Protein AF-A0A915V1S9-F1 (afdb_monomer_lite)

Secondary structure (DSSP, 8-state):
------PPPPPEEEEEEEEETTSEEEETTEEEEPPTT--HHHHHHHHHHHHHHTT-EEEEEEEEGGGEEEEEEEEEPPTT--PPPPPP--PPPP-TT-PPPPP-----PPPPPP------PPPPPS-S----S-----EEEEPTTS-EEEE-----

Foldseek 3Di:
DDDDDPDDDWDKAKWKWKDFPQQWIDTLRDIDGADPPGDSVNSVVVVVVVCVVVQWDFDDWADDPPGMIMTMTMHTDDVPDDHDPRDDDPDPPDCPDDDPDDPPPPPPDDPDPFDQDFDDDDDDPPDDDDDDPDPQRWGWGADPVGDIDTDGDPDD

Radius of gyration: 33.2 Å; chains: 1; bounding box: 52×50×102 Å

pLDDT: mean 75.26, std 18.52, range [42.5, 97.69]

Sequence (156 aa):
MRNIVVMSRPRYEYKVAFVDFRGRVSIEGEETLIQDGERMTAFGRRYLNALGEQGWELVGVQPQPAGGAFHIFKRPLAEGEQAEPAKPIEQPEPRWGTPPPPPHVHPFPPPAPFVEEWVEEGPPPSGRSRPPPDRLLRWIRRHPNGSIEEWDDPAP

Structure (mmCIF, N/CA/C/O backbone):
data_AF-A0A915V1S9-F1
#
_entry.id   AF-A0A915V1S9-F1
#
loop_
_atom_site.group_PDB
_atom_site.id
_atom_site.type_symbol
_atom_site.label_atom_id
_atom_site.label_alt_id
_atom_site.label_comp_id
_atom_site.label_asym_id
_atom_site.label_entity_id
_atom_site.label_seq_id
_atom_site.pdbx_PDB_ins_code
_atom_site.Cart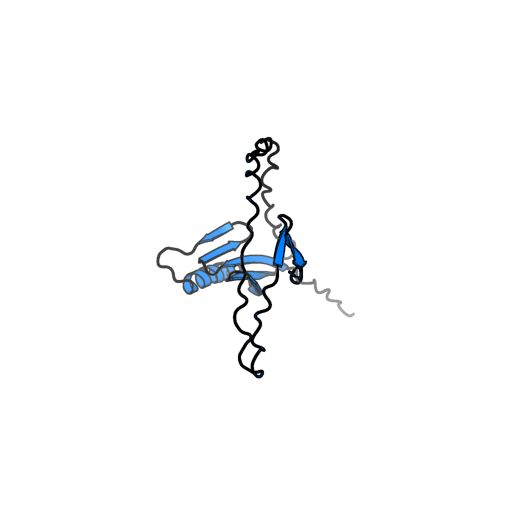n_x
_atom_site.Cartn_y
_atom_site.Cartn_z
_atom_site.occupancy
_atom_site.B_iso_or_equiv
_atom_site.auth_seq_id
_atom_site.auth_comp_id
_atom_site.auth_asym_id
_atom_site.auth_atom_id
_atom_site.pdbx_PDB_model_num
ATOM 1 N N . MET A 1 1 ? -33.087 -12.337 35.181 1.00 55.88 1 MET A N 1
ATOM 2 C CA . MET A 1 1 ? -32.386 -11.094 34.788 1.00 55.88 1 MET A CA 1
ATOM 3 C C . MET A 1 1 ? -31.628 -11.381 33.498 1.00 55.88 1 MET A C 1
ATOM 5 O O . MET A 1 1 ? -30.921 -12.377 33.460 1.00 55.88 1 MET A O 1
ATOM 9 N N . ARG A 1 2 ? -31.851 -10.620 32.419 1.00 60.72 2 ARG A N 1
ATOM 10 C CA . ARG A 1 2 ? -31.115 -10.791 31.152 1.00 60.72 2 ARG A CA 1
ATOM 11 C C . ARG A 1 2 ? -29.910 -9.852 31.174 1.00 60.72 2 ARG A C 1
ATOM 13 O O . ARG A 1 2 ? -30.106 -8.644 31.251 1.00 60.72 2 ARG A O 1
ATOM 20 N N . ASN A 1 3 ? -28.699 -10.402 31.115 1.00 60.16 3 ASN A N 1
ATOM 21 C CA . ASN A 1 3 ? -27.488 -9.609 30.922 1.00 60.16 3 ASN A CA 1
ATOM 22 C C . ASN A 1 3 ? -27.475 -9.091 29.484 1.00 60.16 3 ASN A C 1
ATOM 24 O O . ASN A 1 3 ? -27.386 -9.873 28.539 1.00 60.16 3 ASN A O 1
ATOM 28 N N . ILE A 1 4 ? -27.588 -7.776 29.325 1.00 68.69 4 ILE A N 1
ATOM 29 C CA . ILE A 1 4 ? -27.317 -7.113 28.053 1.00 68.69 4 ILE A CA 1
ATOM 30 C C . ILE A 1 4 ? -25.798 -6.989 27.967 1.00 68.69 4 ILE A C 1
ATOM 32 O O . ILE A 1 4 ? -25.199 -6.148 28.632 1.00 68.69 4 ILE A O 1
ATOM 36 N N . VAL A 1 5 ? -25.169 -7.867 27.188 1.00 73.88 5 VAL A N 1
ATOM 37 C CA . VAL A 1 5 ? -23.767 -7.697 26.804 1.00 73.88 5 VAL A CA 1
ATOM 38 C C . VAL A 1 5 ? -23.734 -6.593 25.755 1.00 73.88 5 VAL A C 1
ATOM 40 O O . VAL A 1 5 ? -24.200 -6.780 24.631 1.00 73.88 5 VAL A O 1
ATOM 43 N N . VAL A 1 6 ? -23.217 -5.426 26.129 1.00 69.50 6 VAL A N 1
ATOM 44 C CA . VAL A 1 6 ? -22.904 -4.370 25.166 1.00 69.50 6 VAL A CA 1
ATOM 45 C C . VAL A 1 6 ? -21.630 -4.800 24.447 1.00 69.50 6 VAL A C 1
ATOM 47 O O . VAL A 1 6 ? -20.540 -4.691 24.997 1.00 69.50 6 VAL A O 1
ATOM 50 N N . MET A 1 7 ? -21.761 -5.344 23.236 1.00 73.00 7 MET A N 1
ATOM 51 C CA . MET A 1 7 ? -20.595 -5.572 22.384 1.00 73.00 7 MET A CA 1
ATOM 52 C C . MET A 1 7 ? -20.120 -4.221 21.845 1.00 73.00 7 MET A C 1
ATOM 54 O O . MET A 1 7 ? -20.857 -3.543 21.122 1.00 73.00 7 MET A O 1
ATOM 58 N N . SER A 1 8 ? -18.902 -3.815 22.204 1.00 74.56 8 SER A N 1
ATOM 59 C CA . SER A 1 8 ? -18.245 -2.671 21.579 1.00 74.56 8 SER A CA 1
ATOM 60 C C . SER A 1 8 ? -17.992 -2.988 20.103 1.00 74.56 8 SER A C 1
ATOM 62 O O . SER A 1 8 ? -17.615 -4.102 19.735 1.00 74.56 8 SER A O 1
ATOM 64 N N . ARG A 1 9 ? -18.256 -2.018 19.218 1.00 79.25 9 ARG A N 1
ATOM 65 C CA . ARG A 1 9 ? -17.926 -2.185 17.799 1.00 79.25 9 ARG A CA 1
ATOM 66 C C . ARG A 1 9 ? -16.401 -2.189 17.656 1.00 79.25 9 ARG A C 1
ATOM 68 O O . ARG A 1 9 ? -15.769 -1.283 18.204 1.00 79.25 9 ARG A O 1
ATOM 75 N N . PRO A 1 10 ? -15.817 -3.145 16.915 1.00 82.25 10 PRO A N 1
ATOM 76 C CA . PRO A 1 10 ? -14.383 -3.151 16.677 1.00 82.25 10 PRO A CA 1
ATOM 77 C C . PRO A 1 10 ? -13.982 -1.866 15.948 1.00 82.25 10 PRO A C 1
ATOM 79 O O . PRO A 1 10 ? -14.622 -1.458 14.974 1.00 82.25 10 PRO A O 1
ATOM 82 N N . ARG A 1 11 ? -12.939 -1.212 16.457 1.00 92.25 11 ARG A N 1
ATOM 83 C CA . ARG A 1 11 ? -12.305 -0.057 15.820 1.00 92.25 11 ARG A CA 1
ATOM 84 C C . ARG A 1 11 ? -11.136 -0.557 14.982 1.00 92.25 11 ARG A C 1
ATOM 86 O O . ARG A 1 11 ? -10.473 -1.520 15.357 1.00 92.25 11 ARG A O 1
ATOM 93 N N . TYR A 1 12 ? -10.904 0.096 13.852 1.00 93.88 12 TYR A N 1
ATOM 94 C CA . TYR A 1 12 ? -9.842 -0.264 12.922 1.00 93.88 12 TYR A CA 1
ATOM 95 C C . TYR A 1 12 ? -8.989 0.947 12.603 1.00 93.88 12 TYR A C 1
ATOM 97 O O . TYR A 1 12 ? -9.481 2.077 12.561 1.00 93.88 12 TYR A O 1
ATOM 105 N N . GLU A 1 13 ? -7.732 0.662 12.324 1.00 95.12 13 GLU A N 1
ATOM 106 C CA . GLU A 1 13 ? -6.802 1.566 11.681 1.00 95.12 13 GLU A CA 1
ATOM 107 C C . GLU A 1 13 ? -6.578 1.104 10.247 1.00 95.12 13 GLU A C 1
ATOM 109 O O . GLU A 1 13 ? -6.628 -0.098 9.962 1.00 95.12 13 GLU A O 1
ATOM 114 N N . TYR A 1 14 ? -6.339 2.058 9.351 1.00 94.50 14 TYR A N 1
ATOM 115 C CA . TYR A 1 14 ? -6.115 1.800 7.937 1.00 94.50 14 TYR A CA 1
ATOM 116 C C . TYR A 1 14 ? -4.755 2.319 7.514 1.00 94.50 14 TYR A C 1
ATOM 118 O O . TYR A 1 14 ? -4.320 3.372 7.965 1.00 94.50 14 TYR A O 1
ATOM 126 N N . LYS A 1 15 ? -4.132 1.592 6.593 1.00 94.38 15 LYS A N 1
ATOM 127 C CA . LYS A 1 15 ? -2.894 1.987 5.932 1.00 94.38 15 LYS A CA 1
ATOM 128 C C . LYS A 1 15 ? -3.077 1.828 4.435 1.00 94.38 15 LYS A C 1
ATOM 130 O O . LYS A 1 15 ? -3.631 0.825 3.981 1.00 94.38 15 LYS A O 1
ATOM 135 N N . VAL A 1 16 ? -2.633 2.816 3.667 1.00 94.31 16 VAL A N 1
ATOM 136 C CA . VAL A 1 16 ? -2.750 2.805 2.206 1.00 94.31 16 VAL A CA 1
ATOM 137 C C . VAL A 1 16 ? -1.366 2.885 1.596 1.00 94.31 16 VAL A C 1
ATOM 139 O O . VAL A 1 16 ? -0.573 3.762 1.931 1.00 94.31 16 VAL A O 1
ATOM 142 N N . ALA A 1 17 ? -1.096 1.966 0.679 1.00 95.12 17 ALA A N 1
ATOM 143 C CA . ALA A 1 17 ? 0.152 1.911 -0.051 1.00 95.12 17 ALA A CA 1
ATOM 144 C C . ALA A 1 17 ? -0.090 2.058 -1.543 1.00 95.12 17 ALA A C 1
ATOM 146 O O . ALA A 1 17 ? -0.894 1.329 -2.120 1.00 95.12 17 ALA A O 1
ATOM 147 N N . PHE A 1 18 ? 0.630 2.964 -2.185 1.00 95.31 18 PHE A N 1
ATOM 148 C CA . PHE A 1 18 ? 0.708 3.002 -3.633 1.00 95.31 18 PHE A CA 1
ATOM 149 C C . PHE A 1 18 ? 1.829 2.077 -4.102 1.00 95.31 18 PHE A C 1
ATOM 151 O O . PHE A 1 18 ? 2.959 2.201 -3.641 1.00 95.31 18 PHE A O 1
ATOM 158 N N . VAL A 1 19 ? 1.530 1.163 -5.021 1.00 94.56 19 VAL A N 1
ATOM 159 C CA . VAL A 1 19 ? 2.502 0.232 -5.609 1.00 94.56 19 VAL A CA 1
ATOM 160 C C . VAL A 1 19 ? 2.483 0.408 -7.117 1.00 94.56 19 VAL A C 1
ATOM 162 O O . VAL A 1 19 ? 1.404 0.374 -7.707 1.00 94.56 19 VAL A O 1
ATOM 165 N N . ASP A 1 20 ? 3.643 0.565 -7.753 1.00 92.88 20 ASP A N 1
ATOM 166 C CA . ASP A 1 20 ? 3.741 0.617 -9.213 1.00 92.88 20 ASP A CA 1
ATOM 167 C C . ASP A 1 20 ? 4.588 -0.507 -9.822 1.00 92.88 20 ASP A C 1
ATOM 169 O O . ASP A 1 20 ? 5.393 -1.176 -9.169 1.00 92.88 20 ASP A O 1
ATOM 173 N N . PHE A 1 21 ? 4.398 -0.713 -11.124 1.00 86.75 21 PHE A N 1
ATOM 174 C CA . PHE A 1 21 ? 5.109 -1.728 -11.902 1.00 86.75 21 PHE A CA 1
ATOM 175 C C . PHE A 1 21 ? 6.617 -1.466 -12.060 1.00 86.75 21 PHE A C 1
ATOM 177 O O . PHE A 1 21 ? 7.327 -2.330 -12.572 1.00 86.75 21 PHE A O 1
ATOM 184 N N . ARG A 1 22 ? 7.113 -0.290 -11.651 1.00 90.00 22 ARG A N 1
ATOM 185 C CA . ARG A 1 22 ? 8.531 0.095 -11.733 1.00 90.00 22 ARG A CA 1
ATOM 186 C C . ARG A 1 22 ? 9.307 -0.278 -10.472 1.00 90.00 22 ARG A C 1
ATOM 188 O O . ARG A 1 22 ? 10.490 0.029 -10.379 1.00 90.00 22 ARG A O 1
ATOM 195 N N . GLY A 1 23 ? 8.653 -0.934 -9.515 1.00 92.81 23 GLY A N 1
ATOM 196 C CA . GLY A 1 23 ? 9.288 -1.351 -8.272 1.00 92.81 23 GLY A CA 1
ATOM 197 C C . GLY A 1 23 ? 9.349 -0.225 -7.251 1.00 92.81 23 GLY A C 1
ATOM 198 O O . GLY A 1 23 ? 10.297 -0.161 -6.477 1.00 92.81 23 GLY A O 1
ATOM 199 N N . ARG A 1 24 ? 8.354 0.668 -7.244 1.00 94.75 24 ARG A N 1
ATOM 200 C CA . ARG A 1 24 ? 8.171 1.655 -6.180 1.00 94.75 24 ARG A CA 1
ATOM 201 C C . ARG A 1 24 ? 6.956 1.298 -5.340 1.00 94.75 24 ARG A C 1
ATOM 203 O O . ARG A 1 24 ? 5.882 1.010 -5.869 1.00 94.75 24 ARG A O 1
ATOM 210 N N . VAL A 1 25 ? 7.135 1.360 -4.028 1.00 95.38 25 VAL A N 1
ATOM 211 C CA . VAL A 1 25 ? 6.051 1.361 -3.049 1.00 95.38 25 VAL A CA 1
ATOM 212 C C . VAL A 1 25 ? 6.130 2.656 -2.259 1.00 95.38 25 VAL A C 1
ATOM 214 O O . VAL A 1 25 ? 7.203 3.002 -1.781 1.00 95.38 25 VAL A O 1
ATOM 217 N N . SER A 1 26 ? 5.016 3.364 -2.113 1.00 94.06 26 SER A N 1
ATOM 218 C CA . SER A 1 26 ? 4.908 4.545 -1.258 1.00 94.06 26 SER A CA 1
ATOM 219 C C . SER A 1 26 ? 3.826 4.322 -0.207 1.00 94.06 26 SER A C 1
ATOM 221 O O . SER A 1 26 ? 2.686 4.016 -0.559 1.00 94.06 26 SER A O 1
ATOM 223 N N . ILE A 1 27 ? 4.175 4.466 1.071 1.00 92.31 27 ILE A N 1
ATOM 224 C CA . ILE A 1 27 ? 3.222 4.504 2.186 1.00 92.31 27 ILE A CA 1
ATOM 225 C C . ILE A 1 27 ? 3.305 5.893 2.801 1.00 92.31 27 ILE A C 1
ATOM 227 O O . ILE A 1 27 ? 4.332 6.247 3.372 1.00 92.31 27 ILE A O 1
ATOM 231 N N . GLU A 1 28 ? 2.227 6.670 2.707 1.00 84.56 28 GLU A N 1
ATOM 232 C CA . GLU A 1 28 ? 2.125 7.974 3.386 1.00 84.56 28 GLU A CA 1
ATOM 233 C C . GLU A 1 28 ? 3.330 8.903 3.125 1.00 84.56 28 GLU A C 1
ATOM 235 O O . GLU A 1 28 ? 3.799 9.610 4.013 1.00 84.56 28 GLU A O 1
ATOM 240 N N . GLY A 1 29 ? 3.865 8.873 1.901 1.00 82.06 29 GLY A N 1
ATOM 241 C CA . GLY A 1 29 ? 5.018 9.682 1.493 1.00 82.06 29 GLY A CA 1
ATOM 242 C C . GLY A 1 29 ? 6.387 9.031 1.717 1.00 82.06 29 GLY A C 1
ATOM 243 O O . GLY A 1 29 ? 7.366 9.510 1.156 1.00 82.06 29 GLY A O 1
ATOM 244 N N . GLU A 1 30 ? 6.482 7.917 2.448 1.00 88.81 30 GLU A N 1
ATOM 245 C CA . GLU A 1 30 ? 7.721 7.138 2.540 1.00 88.81 30 GLU A CA 1
ATOM 246 C C . GLU A 1 30 ? 7.835 6.167 1.369 1.00 88.81 30 GLU A C 1
ATOM 248 O O . GLU A 1 30 ? 6.999 5.277 1.193 1.00 88.81 30 GLU A O 1
ATOM 253 N N . GLU A 1 31 ? 8.885 6.333 0.568 1.00 93.38 31 GLU A N 1
ATOM 254 C CA . GLU A 1 31 ? 9.130 5.501 -0.603 1.00 93.38 31 GLU A CA 1
ATOM 255 C C . GLU A 1 31 ? 10.132 4.383 -0.314 1.00 93.38 31 GLU A C 1
ATOM 257 O O . GLU A 1 31 ? 11.208 4.587 0.243 1.00 93.38 31 GLU A O 1
ATOM 262 N N . THR A 1 32 ? 9.787 3.180 -0.760 1.00 93.94 32 THR A N 1
ATOM 263 C CA . THR A 1 32 ? 10.679 2.027 -0.833 1.00 93.94 32 THR A CA 1
ATOM 264 C C . THR A 1 32 ? 10.837 1.627 -2.292 1.00 93.94 32 THR A C 1
ATOM 266 O O . THR A 1 32 ? 9.849 1.429 -3.005 1.00 93.94 32 THR A O 1
ATOM 269 N N . LEU A 1 33 ? 12.086 1.487 -2.729 1.00 95.62 33 LEU A N 1
ATOM 270 C CA . LEU A 1 33 ? 12.430 1.084 -4.088 1.00 95.62 33 LEU A CA 1
ATOM 271 C C . LEU A 1 33 ? 12.899 -0.371 -4.126 1.00 95.62 33 LEU A C 1
ATOM 273 O O . LEU A 1 33 ? 13.451 -0.901 -3.156 1.00 95.62 33 LEU A O 1
ATOM 277 N N . ILE A 1 34 ? 12.678 -1.007 -5.269 1.00 96.06 34 ILE A N 1
ATOM 278 C CA . ILE A 1 34 ? 13.261 -2.297 -5.610 1.00 96.06 34 ILE A CA 1
ATOM 279 C C . ILE A 1 34 ? 14.790 -2.199 -5.628 1.00 96.06 34 ILE A C 1
ATOM 281 O O . ILE A 1 34 ? 15.357 -1.196 -6.066 1.00 96.06 34 ILE A O 1
ATOM 285 N N . GLN A 1 35 ? 15.461 -3.231 -5.122 1.00 95.00 35 GLN A N 1
ATOM 286 C CA . GLN A 1 35 ? 16.922 -3.283 -5.077 1.00 95.00 35 GLN A CA 1
ATOM 287 C C . GLN A 1 35 ? 17.507 -3.816 -6.390 1.00 95.00 35 GLN A C 1
ATOM 289 O O . GLN A 1 35 ? 16.829 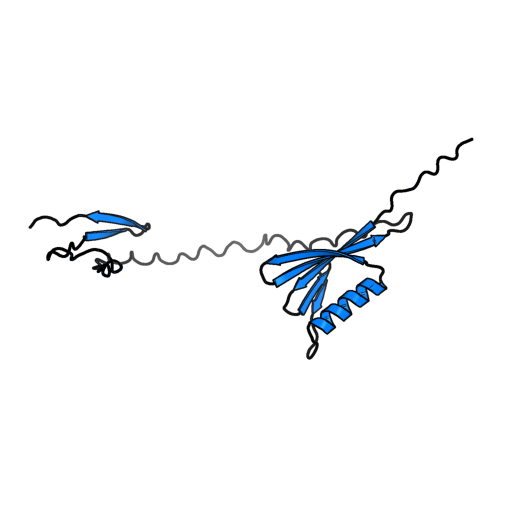-4.505 -7.155 1.00 95.00 35 GLN A O 1
ATOM 294 N N . ASP A 1 36 ? 18.785 -3.525 -6.646 1.00 94.06 36 ASP A N 1
ATOM 295 C CA . ASP A 1 36 ? 19.470 -4.062 -7.824 1.00 94.06 36 ASP A CA 1
ATOM 296 C C . ASP A 1 36 ? 19.500 -5.600 -7.796 1.00 94.06 36 ASP A C 1
ATOM 298 O O . ASP A 1 36 ? 19.723 -6.224 -6.756 1.00 94.06 36 ASP A O 1
ATOM 302 N N . GLY A 1 37 ? 19.206 -6.217 -8.941 1.00 94.50 37 GLY A N 1
ATOM 303 C CA . GLY A 1 37 ? 19.051 -7.669 -9.079 1.00 94.50 37 GLY A CA 1
ATOM 304 C C . GLY A 1 37 ? 17.801 -8.279 -8.420 1.00 94.50 37 GLY A C 1
ATOM 305 O O . GLY A 1 37 ? 17.571 -9.485 -8.558 1.00 94.50 37 GLY A O 1
ATOM 306 N N . GLU A 1 38 ? 16.962 -7.498 -7.734 1.00 95.44 38 GLU A N 1
ATOM 307 C CA . GLU A 1 38 ? 15.737 -7.996 -7.109 1.00 95.44 38 GLU A CA 1
ATOM 308 C C . GLU A 1 38 ? 14.620 -8.199 -8.145 1.00 95.44 38 GLU A C 1
ATOM 310 O O . GLU A 1 38 ? 14.376 -7.377 -9.027 1.00 95.44 38 GLU A O 1
ATOM 315 N N . ARG A 1 39 ? 13.891 -9.317 -8.042 1.00 95.19 39 ARG A N 1
ATOM 316 C CA . ARG A 1 39 ? 12.704 -9.554 -8.876 1.00 95.19 39 ARG A CA 1
ATOM 317 C C . ARG A 1 39 ? 11.496 -8.820 -8.301 1.00 95.19 39 ARG A C 1
ATOM 319 O O . ARG A 1 39 ? 11.261 -8.885 -7.099 1.00 95.19 39 ARG A O 1
ATOM 326 N N . MET A 1 40 ? 10.644 -8.271 -9.168 1.00 92.50 40 MET A N 1
ATOM 327 C CA . MET A 1 40 ? 9.397 -7.586 -8.777 1.00 92.50 40 MET A CA 1
ATOM 328 C C . MET A 1 40 ? 8.516 -8.394 -7.810 1.00 92.50 40 MET A C 1
ATOM 330 O O . MET A 1 40 ? 7.948 -7.845 -6.871 1.00 92.50 40 MET A O 1
ATOM 334 N N . THR A 1 41 ? 8.424 -9.712 -7.996 1.00 93.75 41 THR A N 1
ATOM 335 C CA . THR A 1 41 ? 7.652 -10.588 -7.103 1.00 93.75 41 THR A CA 1
ATOM 336 C C . THR A 1 41 ? 8.313 -10.782 -5.737 1.00 93.75 41 THR A C 1
ATOM 338 O O . THR A 1 41 ? 7.614 -10.892 -4.732 1.00 93.75 41 THR A O 1
ATOM 341 N N . ALA A 1 42 ? 9.649 -10.800 -5.676 1.00 96.00 42 ALA A N 1
ATOM 342 C CA . ALA A 1 42 ? 10.390 -10.857 -4.419 1.00 96.00 42 ALA A CA 1
ATOM 343 C C . ALA A 1 42 ? 10.247 -9.541 -3.643 1.00 96.00 42 ALA A C 1
ATOM 345 O O . ALA A 1 42 ? 9.947 -9.582 -2.450 1.00 96.00 42 ALA A O 1
ATOM 346 N N . PHE A 1 43 ? 10.341 -8.412 -4.349 1.00 95.25 43 PHE A N 1
ATOM 347 C CA . PHE A 1 43 ? 10.096 -7.076 -3.815 1.00 95.25 43 PHE A CA 1
ATOM 348 C C . PHE A 1 43 ? 8.694 -6.951 -3.207 1.00 95.25 43 PHE A C 1
ATOM 350 O O . PHE A 1 43 ? 8.554 -6.629 -2.025 1.00 95.25 43 PHE A O 1
ATOM 357 N N . GLY A 1 44 ? 7.657 -7.306 -3.976 1.00 93.06 44 GLY A N 1
ATOM 358 C CA . GLY A 1 44 ? 6.274 -7.301 -3.495 1.00 93.06 44 GLY A CA 1
ATOM 359 C C . GLY A 1 44 ? 6.073 -8.207 -2.277 1.00 93.06 44 GLY A C 1
ATOM 360 O O . GLY A 1 44 ? 5.433 -7.808 -1.309 1.00 93.06 44 GLY A O 1
ATOM 361 N N . ARG A 1 45 ? 6.680 -9.402 -2.267 1.00 94.75 45 ARG A N 1
ATOM 362 C CA . ARG A 1 45 ? 6.605 -10.315 -1.117 1.00 94.75 45 ARG A CA 1
ATOM 363 C C . ARG A 1 45 ? 7.304 -9.758 0.125 1.00 94.75 45 ARG A C 1
ATOM 365 O O . ARG A 1 45 ? 6.732 -9.846 1.203 1.00 94.75 45 ARG A O 1
ATOM 372 N N . ARG A 1 46 ? 8.513 -9.192 -0.000 1.00 94.44 46 ARG A N 1
ATOM 373 C CA . ARG A 1 46 ? 9.236 -8.568 1.126 1.00 94.44 46 ARG A CA 1
ATOM 374 C C . ARG A 1 46 ? 8.379 -7.489 1.775 1.00 94.44 46 ARG A C 1
ATOM 376 O O . ARG A 1 46 ? 8.239 -7.462 2.992 1.00 94.44 46 ARG A O 1
ATOM 383 N N . TYR A 1 47 ? 7.781 -6.649 0.940 1.00 92.69 47 TYR A N 1
ATOM 384 C CA . TYR A 1 47 ? 6.902 -5.582 1.378 1.00 92.69 47 TYR A CA 1
ATOM 385 C C . TYR A 1 47 ? 5.652 -6.103 2.111 1.00 92.69 47 TYR A C 1
ATOM 387 O O . TYR A 1 47 ? 5.376 -5.695 3.239 1.00 92.69 47 TYR A O 1
ATOM 395 N N . LEU A 1 48 ? 4.922 -7.046 1.508 1.00 93.69 48 LEU A N 1
ATOM 396 C CA . LEU A 1 48 ? 3.705 -7.604 2.105 1.00 93.69 48 LEU A CA 1
ATOM 397 C C . LEU A 1 48 ? 3.987 -8.386 3.395 1.00 93.69 48 LEU A C 1
ATOM 399 O O . LEU A 1 48 ? 3.203 -8.300 4.338 1.00 93.69 48 LEU A O 1
ATOM 403 N N . ASN A 1 49 ? 5.112 -9.100 3.470 1.00 95.62 49 ASN A N 1
ATOM 404 C CA . ASN A 1 49 ? 5.519 -9.805 4.684 1.00 95.62 49 ASN A CA 1
ATOM 405 C C . ASN A 1 49 ? 5.789 -8.831 5.838 1.00 95.62 49 ASN A C 1
ATOM 407 O O . ASN A 1 49 ? 5.283 -9.050 6.933 1.00 95.62 49 ASN A O 1
ATOM 411 N N . ALA A 1 50 ? 6.514 -7.736 5.585 1.00 94.31 50 ALA A N 1
ATOM 412 C CA . ALA A 1 50 ? 6.807 -6.731 6.609 1.00 94.31 50 ALA A CA 1
ATOM 413 C C . ALA A 1 50 ? 5.531 -6.083 7.179 1.00 94.31 50 ALA A C 1
ATOM 415 O O . ALA A 1 50 ? 5.464 -5.771 8.368 1.00 94.31 50 ALA A O 1
ATOM 416 N N . LEU A 1 51 ? 4.500 -5.900 6.347 1.00 94.12 51 LEU A N 1
ATOM 417 C CA . LEU A 1 51 ? 3.184 -5.448 6.803 1.00 94.12 51 LEU A CA 1
ATOM 418 C C . LEU A 1 51 ? 2.434 -6.525 7.594 1.00 94.12 51 LEU A C 1
ATOM 420 O O . LEU A 1 51 ? 1.843 -6.218 8.629 1.00 94.12 51 LEU A O 1
ATOM 424 N N . GLY A 1 52 ? 2.485 -7.779 7.142 1.00 94.62 52 GLY A N 1
ATOM 425 C CA . GLY A 1 52 ? 1.877 -8.906 7.848 1.00 94.62 52 GLY A CA 1
ATOM 426 C C . GLY A 1 52 ? 2.457 -9.108 9.252 1.00 94.62 52 GLY A C 1
ATOM 427 O O . GLY A 1 52 ? 1.703 -9.329 10.196 1.00 94.62 52 GLY A O 1
ATOM 428 N N . GLU A 1 53 ? 3.772 -8.945 9.422 1.00 96.44 53 GLU A N 1
ATOM 429 C CA . GLU A 1 53 ? 4.452 -8.995 10.729 1.00 96.44 53 GLU A CA 1
ATOM 430 C C . GLU A 1 53 ? 3.965 -7.903 11.697 1.00 96.44 53 GLU A C 1
ATOM 432 O O . GLU A 1 53 ? 3.924 -8.113 12.907 1.00 96.44 53 GLU A O 1
ATOM 437 N N . GLN A 1 54 ? 3.534 -6.755 11.169 1.00 93.62 54 GLN A N 1
ATOM 438 C CA . GLN A 1 54 ? 2.947 -5.645 11.930 1.00 93.62 54 GLN A CA 1
ATOM 439 C C . GLN A 1 54 ? 1.432 -5.806 12.179 1.00 93.62 54 GLN A C 1
ATOM 441 O O . GLN A 1 54 ? 0.796 -4.897 12.719 1.00 93.62 54 GLN A O 1
ATOM 446 N N . GLY A 1 55 ? 0.838 -6.933 11.769 1.00 95.50 55 GLY A N 1
ATOM 447 C CA . GLY A 1 55 ? -0.585 -7.229 11.946 1.00 95.50 55 GLY A CA 1
ATOM 448 C C . GLY A 1 55 ? -1.514 -6.568 10.923 1.00 95.50 55 GLY A C 1
ATOM 449 O O . GLY A 1 55 ? -2.724 -6.535 11.142 1.00 95.50 55 GLY A O 1
ATOM 450 N N . TRP A 1 56 ? -0.980 -6.036 9.819 1.00 96.69 56 TRP A N 1
ATOM 451 C CA . TRP A 1 56 ? -1.791 -5.457 8.748 1.00 96.69 56 TRP A CA 1
ATOM 452 C C . TRP A 1 56 ? -2.366 -6.537 7.832 1.00 96.69 56 TRP A C 1
ATOM 454 O O . TRP A 1 56 ? -1.647 -7.372 7.287 1.00 96.69 56 TRP A O 1
ATOM 464 N N . GLU A 1 57 ? -3.672 -6.468 7.599 1.00 96.75 57 GLU A N 1
ATOM 465 C CA . GLU A 1 57 ? -4.406 -7.344 6.690 1.00 96.75 57 GLU A CA 1
ATOM 466 C C . GLU A 1 57 ? -4.739 -6.592 5.397 1.00 96.75 57 GLU A C 1
ATOM 468 O O . GLU A 1 57 ? -5.338 -5.517 5.450 1.00 96.75 57 GLU A O 1
ATOM 473 N N . LEU A 1 58 ? -4.389 -7.149 4.231 1.00 96.75 58 LEU A N 1
ATOM 474 C CA . LEU A 1 58 ? -4.797 -6.595 2.936 1.00 96.75 58 LEU A CA 1
ATOM 475 C C . LEU A 1 58 ? -6.300 -6.809 2.730 1.00 96.75 58 LEU A C 1
ATOM 477 O O . LEU A 1 58 ? -6.773 -7.942 2.719 1.00 96.75 58 LEU A O 1
ATOM 481 N N . VAL A 1 59 ? -7.041 -5.726 2.505 1.00 97.69 59 VAL A N 1
ATOM 482 C CA . VAL A 1 59 ? -8.507 -5.756 2.368 1.00 97.69 59 VAL A CA 1
ATOM 483 C C . VAL A 1 59 ? -9.034 -5.162 1.076 1.00 97.69 59 VAL A C 1
ATOM 485 O O . VAL A 1 59 ? -10.215 -5.313 0.771 1.00 97.69 59 VAL A O 1
ATOM 488 N N . GLY A 1 60 ? -8.182 -4.502 0.299 1.00 97.38 60 GLY A N 1
ATOM 489 C CA . GLY A 1 60 ? -8.582 -3.944 -0.980 1.00 97.38 60 GLY A CA 1
ATOM 490 C C . GLY A 1 60 ? -7.397 -3.663 -1.883 1.00 97.38 60 GLY A C 1
ATOM 491 O O . GLY A 1 60 ? -6.309 -3.326 -1.419 1.00 97.38 60 GLY A O 1
ATOM 492 N N . VAL A 1 61 ? -7.637 -3.779 -3.185 1.00 96.81 61 VAL A N 1
ATOM 493 C CA . VAL A 1 61 ? -6.713 -3.343 -4.230 1.00 96.81 61 VAL A CA 1
ATOM 494 C C . VAL A 1 61 ? -7.501 -2.487 -5.211 1.00 96.81 61 VAL A C 1
ATOM 496 O O . VAL A 1 61 ? -8.496 -2.943 -5.772 1.00 96.81 61 VAL A O 1
ATO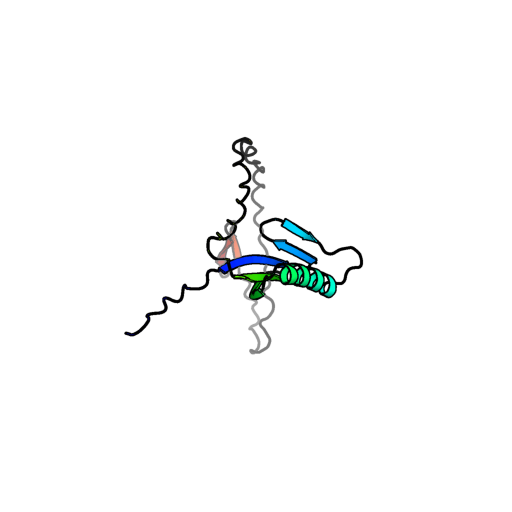M 499 N N . GLN A 1 62 ? -7.063 -1.248 -5.414 1.00 97.19 62 GLN A N 1
ATOM 500 C CA . GLN A 1 62 ? -7.654 -0.311 -6.362 1.00 97.19 62 GLN A CA 1
ATOM 501 C C . GLN A 1 62 ? -6.638 0.003 -7.468 1.00 97.19 62 GLN A C 1
ATOM 503 O O . GLN A 1 62 ? -5.730 0.813 -7.250 1.00 97.19 62 GLN A O 1
ATOM 508 N N . PRO A 1 63 ? -6.779 -0.607 -8.656 1.00 95.88 63 PRO A N 1
ATOM 509 C CA . PRO A 1 63 ? -5.922 -0.312 -9.797 1.00 95.88 63 PRO A CA 1
ATOM 510 C C . PRO A 1 63 ? -5.963 1.172 -10.167 1.00 95.88 63 PRO A C 1
ATOM 512 O O . PRO A 1 63 ? -7.015 1.808 -10.104 1.00 95.88 63 PRO A O 1
ATOM 515 N N . GLN A 1 64 ? -4.819 1.707 -10.574 1.00 94.69 64 GLN A N 1
ATOM 516 C CA . GLN A 1 64 ? -4.662 3.063 -11.085 1.00 94.69 64 GLN A CA 1
ATOM 517 C C . GLN A 1 64 ? -4.229 3.025 -12.557 1.00 94.69 64 GLN A C 1
ATOM 519 O O . GLN A 1 64 ? -3.580 2.066 -12.996 1.00 94.69 64 GLN A O 1
ATOM 524 N N . PRO A 1 65 ? -4.545 4.070 -13.341 1.00 90.19 65 PRO A N 1
ATOM 525 C CA . PRO A 1 65 ? -3.947 4.260 -14.656 1.00 90.19 65 PRO A CA 1
ATOM 526 C C . PRO A 1 65 ? -2.412 4.247 -14.580 1.00 90.19 65 PRO A C 1
ATOM 528 O O . PRO A 1 65 ? -1.826 4.533 -13.538 1.00 90.19 65 PRO A O 1
ATOM 531 N N . ALA A 1 66 ? -1.755 3.925 -15.695 1.00 86.25 66 ALA A N 1
ATOM 532 C CA . ALA A 1 66 ? -0.294 3.825 -15.774 1.00 86.25 66 ALA A CA 1
ATOM 533 C C . ALA A 1 66 ? 0.326 2.769 -14.831 1.00 86.25 66 ALA A C 1
ATOM 535 O O . ALA A 1 66 ? 1.434 2.949 -14.342 1.00 86.25 66 ALA A O 1
ATOM 536 N N . GLY A 1 67 ? -0.367 1.646 -14.605 1.00 87.88 67 GLY A N 1
ATOM 537 C CA . GLY A 1 67 ? 0.219 0.426 -14.030 1.00 87.88 67 GLY A CA 1
ATOM 538 C C . GLY A 1 67 ? 0.522 0.476 -12.528 1.00 87.88 67 GLY A C 1
ATOM 539 O O . GLY A 1 67 ? 1.335 -0.315 -12.048 1.00 87.88 67 GLY A O 1
ATOM 540 N N . GLY A 1 68 ? -0.103 1.401 -11.798 1.00 93.12 68 GLY A N 1
ATOM 541 C CA . GLY A 1 68 ? -0.077 1.441 -10.337 1.00 93.12 68 GLY A CA 1
ATOM 542 C C . GLY A 1 68 ? -1.324 0.823 -9.700 1.00 93.12 68 GLY A C 1
ATOM 543 O O . GLY A 1 68 ? -2.304 0.529 -10.382 1.00 93.12 68 GLY A O 1
ATOM 544 N N . ALA A 1 69 ? -1.315 0.660 -8.381 1.00 95.81 69 ALA A N 1
ATOM 545 C CA . ALA A 1 69 ? -2.494 0.315 -7.593 1.00 95.81 69 ALA A CA 1
ATOM 546 C C . ALA A 1 69 ? -2.364 0.797 -6.142 1.00 95.81 69 ALA A C 1
ATOM 548 O O . ALA A 1 69 ? -1.288 0.710 -5.548 1.00 95.81 69 ALA A O 1
ATOM 549 N N . PHE A 1 70 ? -3.477 1.225 -5.544 1.00 96.25 70 PHE A N 1
ATOM 550 C CA . PHE A 1 70 ? -3.571 1.379 -4.094 1.00 96.25 70 PHE A CA 1
ATOM 551 C C . PHE A 1 70 ? -3.874 0.030 -3.450 1.00 96.25 70 PHE A C 1
ATOM 553 O O . PHE A 1 70 ? -4.860 -0.618 -3.793 1.00 96.25 70 PHE A O 1
ATOM 560 N N . HIS A 1 71 ? -3.040 -0.376 -2.505 1.00 96.00 71 HIS A N 1
ATOM 561 C CA . HIS A 1 71 ? -3.271 -1.503 -1.616 1.00 96.00 71 HIS A CA 1
ATOM 562 C C . HIS A 1 71 ? -3.761 -0.948 -0.282 1.00 96.00 71 HIS A C 1
ATOM 564 O O . HIS A 1 71 ? -3.107 -0.098 0.324 1.00 96.00 71 HIS A O 1
ATOM 570 N N . ILE A 1 72 ? -4.935 -1.397 0.144 1.00 97.00 72 ILE A N 1
ATOM 571 C CA . ILE A 1 72 ? -5.613 -0.926 1.348 1.00 97.00 72 ILE A CA 1
ATOM 572 C C . ILE A 1 72 ? -5.484 -2.016 2.396 1.00 97.00 72 ILE A C 1
ATOM 574 O O . ILE A 1 72 ? -5.932 -3.144 2.180 1.00 97.00 72 ILE A O 1
ATOM 578 N N . PHE A 1 73 ? -4.898 -1.664 3.532 1.00 96.81 73 PHE A N 1
ATOM 579 C CA . PHE A 1 73 ? -4.715 -2.549 4.666 1.00 96.81 73 PHE A CA 1
ATOM 580 C C . PHE A 1 73 ? -5.538 -2.072 5.856 1.00 96.81 73 PHE A C 1
ATOM 582 O O . PHE A 1 73 ? -5.772 -0.871 6.011 1.00 96.81 73 PHE A O 1
ATOM 589 N N . LYS A 1 74 ? -5.944 -3.003 6.719 1.00 96.56 74 LYS A N 1
ATOM 590 C CA . LYS A 1 74 ? -6.546 -2.697 8.020 1.00 96.56 74 LYS A CA 1
ATOM 591 C C . LYS A 1 74 ? -5.857 -3.476 9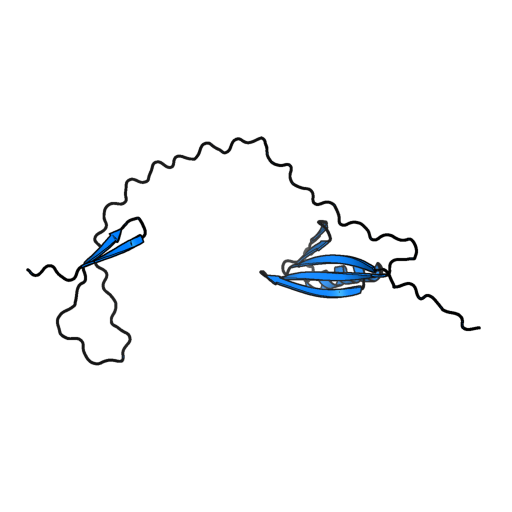.135 1.00 96.56 74 LYS A C 1
ATOM 593 O O . LYS A 1 74 ? -5.372 -4.581 8.900 1.00 96.56 74 LYS A O 1
ATOM 598 N N . ARG A 1 75 ? -5.895 -2.946 10.352 1.00 95.75 75 ARG A N 1
ATOM 599 C CA . ARG A 1 75 ? -5.620 -3.701 11.582 1.00 95.75 75 ARG A CA 1
ATOM 600 C C . ARG A 1 75 ? -6.601 -3.291 12.684 1.00 95.75 75 ARG A C 1
ATOM 602 O O . ARG A 1 75 ? -7.084 -2.156 12.661 1.00 95.75 75 ARG A O 1
ATOM 609 N N . PRO A 1 76 ? -6.972 -4.193 13.606 1.00 94.31 76 PRO A N 1
ATOM 610 C CA . PRO A 1 76 ? -7.794 -3.820 14.752 1.00 94.31 76 PRO A CA 1
ATOM 611 C C . PRO A 1 76 ? -7.026 -2.855 15.663 1.00 94.31 76 PRO A C 1
ATOM 613 O O . PRO A 1 76 ? -5.838 -3.051 15.900 1.00 94.31 76 PRO A O 1
ATOM 616 N N . LEU A 1 77 ? -7.715 -1.840 16.184 1.00 92.62 77 LEU A N 1
ATOM 617 C CA . LEU A 1 77 ? -7.191 -0.970 17.240 1.00 92.62 77 LEU A CA 1
ATOM 618 C C . LEU A 1 77 ? -7.501 -1.569 18.610 1.00 92.62 77 LEU A C 1
ATOM 620 O O . LEU A 1 77 ? -8.616 -2.058 18.832 1.00 92.62 77 LEU A O 1
ATOM 624 N N . ALA A 1 78 ? -6.549 -1.481 19.538 1.00 86.06 78 ALA A N 1
ATOM 625 C CA . ALA A 1 78 ? -6.793 -1.838 20.926 1.00 86.06 78 ALA A CA 1
ATOM 626 C C . ALA A 1 78 ? -7.772 -0.853 21.595 1.00 86.06 78 ALA A C 1
ATOM 628 O O . ALA A 1 78 ? -8.007 0.273 21.138 1.00 86.06 78 ALA A O 1
ATOM 629 N N . GLU A 1 79 ? -8.373 -1.277 22.706 1.00 81.56 79 GLU A N 1
ATOM 630 C CA . GLU A 1 79 ? -9.241 -0.401 23.490 1.00 81.56 79 GLU A CA 1
ATOM 631 C C . GLU A 1 79 ? -8.436 0.789 24.038 1.00 81.56 79 GLU A C 1
ATOM 633 O O . GLU A 1 79 ? -7.381 0.619 24.642 1.00 81.56 79 GLU A O 1
ATOM 638 N N . GLY A 1 80 ? -8.918 2.010 23.788 1.00 81.56 80 GLY A N 1
ATOM 639 C CA . GLY A 1 80 ? -8.218 3.249 24.149 1.00 81.56 80 GLY A CA 1
ATOM 640 C C . GLY A 1 80 ? -7.183 3.741 23.128 1.00 81.56 80 GLY A C 1
ATOM 641 O O . GLY A 1 80 ? -6.757 4.890 23.222 1.00 81.56 80 GLY A O 1
ATOM 642 N N . GLU A 1 81 ? -6.837 2.944 22.116 1.00 86.81 81 GLU A N 1
ATOM 643 C CA . GLU A 1 81 ? -5.904 3.351 21.063 1.00 86.81 81 GLU A CA 1
ATOM 644 C C . GLU A 1 81 ? -6.579 4.303 20.059 1.00 86.81 81 GLU A C 1
ATOM 646 O O . GLU A 1 81 ? -7.794 4.248 19.806 1.00 86.81 81 GLU A O 1
ATOM 651 N N . GLN A 1 82 ? -5.804 5.223 19.494 1.00 84.81 82 GLN A N 1
ATOM 652 C CA . GLN A 1 82 ? -6.245 6.098 18.411 1.00 84.81 82 GLN A CA 1
ATOM 653 C C . GLN A 1 82 ? -5.508 5.703 17.140 1.00 84.81 82 GLN A C 1
ATOM 655 O O . GLN A 1 82 ? -4.333 5.368 17.200 1.00 84.81 82 GLN A O 1
ATOM 660 N N . ALA A 1 83 ? -6.217 5.735 16.009 1.00 87.06 83 ALA A N 1
ATOM 661 C CA . ALA A 1 83 ? -5.581 5.570 14.710 1.00 87.06 83 ALA A CA 1
ATOM 662 C C . ALA A 1 83 ? -4.495 6.634 14.551 1.00 87.06 83 ALA A C 1
ATOM 664 O O . ALA A 1 83 ? -4.737 7.796 14.902 1.00 87.06 83 ALA A O 1
ATOM 665 N N . GLU A 1 84 ? -3.339 6.251 14.013 1.00 83.94 84 GLU A N 1
ATOM 666 C CA . GLU A 1 84 ? -2.324 7.228 13.657 1.00 83.94 84 GLU A CA 1
ATOM 667 C C . GLU A 1 84 ? -2.932 8.216 12.646 1.00 83.94 84 GLU A C 1
ATOM 669 O O . GLU A 1 84 ? -3.586 7.810 11.675 1.00 83.94 84 GLU A O 1
ATOM 674 N N . PRO A 1 85 ? -2.814 9.534 12.889 1.00 81.69 85 PRO A N 1
ATOM 675 C CA . PRO A 1 85 ? -3.277 10.513 11.925 1.00 81.69 85 PRO A CA 1
ATOM 676 C C . PRO A 1 85 ? -2.421 10.400 10.665 1.00 81.69 85 PRO A C 1
ATOM 678 O O . PRO A 1 85 ? -1.203 10.249 10.749 1.00 81.69 85 PRO A O 1
ATOM 681 N N . ALA A 1 86 ? -3.055 10.526 9.497 1.00 79.44 86 ALA A N 1
ATOM 682 C CA . ALA A 1 86 ? -2.327 10.573 8.236 1.00 79.44 86 ALA A CA 1
ATOM 683 C C . ALA A 1 86 ? -1.235 11.650 8.309 1.00 79.44 86 ALA A C 1
ATOM 685 O O . ALA A 1 86 ? -1.502 12.775 8.755 1.00 79.44 86 ALA A O 1
ATOM 686 N N . LYS A 1 87 ? -0.018 11.303 7.874 1.00 77.31 87 LYS A N 1
ATOM 687 C CA . LYS A 1 87 ? 1.104 12.244 7.852 1.00 77.31 87 LYS A CA 1
ATOM 688 C C . LYS A 1 87 ? 0.687 13.541 7.148 1.00 77.31 87 LYS A C 1
ATOM 690 O O . LYS A 1 87 ? 0.089 13.472 6.067 1.00 77.31 87 LYS A O 1
ATOM 695 N N . PRO A 1 88 ? 0.962 14.717 7.747 1.00 74.00 88 PRO A N 1
ATOM 696 C CA . PRO A 1 88 ? 0.657 15.989 7.116 1.00 74.00 88 PRO A CA 1
ATOM 697 C C . PRO A 1 88 ? 1.274 16.045 5.723 1.00 74.00 88 PRO A C 1
ATOM 699 O O . PRO A 1 88 ? 2.442 15.709 5.537 1.00 74.00 88 PRO A O 1
ATOM 702 N N . ILE A 1 89 ? 0.484 16.481 4.747 1.00 70.94 89 ILE A N 1
ATOM 703 C CA . ILE A 1 89 ? 1.009 16.794 3.423 1.00 70.94 89 ILE A CA 1
ATOM 704 C C . ILE A 1 89 ? 1.955 17.976 3.630 1.00 70.94 89 ILE A C 1
ATOM 706 O O . ILE A 1 89 ? 1.494 19.052 4.018 1.00 70.94 89 ILE A O 1
ATOM 710 N N . GLU A 1 90 ? 3.256 17.792 3.392 1.00 67.50 90 GLU A N 1
ATOM 711 C CA . GLU A 1 90 ? 4.157 18.926 3.195 1.00 67.50 90 GLU A CA 1
ATOM 712 C C . GLU A 1 90 ? 3.624 19.697 1.986 1.00 67.50 90 GLU A C 1
ATOM 714 O O . GLU A 1 90 ? 3.832 19.320 0.832 1.00 67.50 90 GLU A O 1
ATOM 719 N N . GLN A 1 91 ? 2.838 20.745 2.242 1.00 63.56 91 GLN A N 1
ATOM 720 C CA . GLN A 1 91 ? 2.514 21.696 1.199 1.00 63.56 91 GLN A CA 1
ATOM 721 C C . GLN A 1 91 ? 3.830 22.381 0.846 1.00 63.56 91 GLN A C 1
ATOM 723 O O . GLN A 1 91 ? 4.422 23.001 1.734 1.00 63.56 91 GLN A O 1
ATOM 728 N N . PRO A 1 92 ? 4.310 22.291 -0.409 1.00 64.75 92 PRO A N 1
ATOM 729 C CA . PRO A 1 92 ? 5.374 23.182 -0.830 1.00 64.75 92 PRO A CA 1
ATOM 730 C C . PRO A 1 92 ? 4.896 24.598 -0.519 1.00 64.75 92 PRO A C 1
ATOM 732 O O . PRO A 1 92 ? 3.770 24.949 -0.890 1.00 64.75 92 PRO A O 1
ATOM 735 N N . GLU A 1 93 ? 5.710 25.372 0.209 1.00 61.09 93 GLU A N 1
ATOM 736 C CA . GLU A 1 93 ? 5.358 26.753 0.525 1.00 61.09 93 GLU A CA 1
ATOM 737 C C . GLU A 1 93 ? 4.880 27.434 -0.760 1.00 61.09 93 GLU A C 1
ATOM 739 O O . GLU A 1 93 ? 5.507 27.257 -1.819 1.00 61.09 93 GLU A O 1
ATOM 744 N N . PRO A 1 94 ? 3.757 28.172 -0.720 1.00 60.22 94 PRO A N 1
ATOM 745 C CA . PRO A 1 94 ? 3.3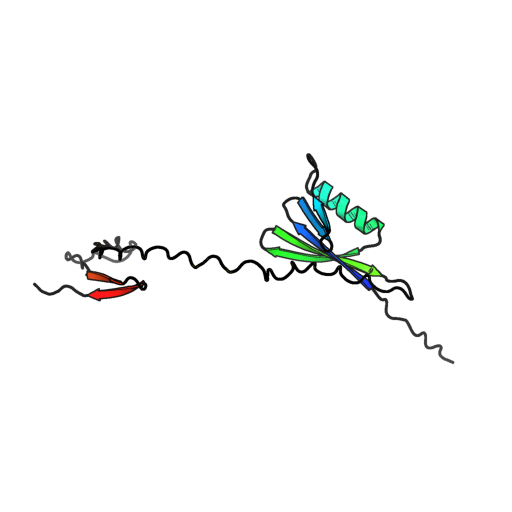57 28.937 -1.879 1.00 60.22 94 PRO A CA 1
ATOM 746 C C . PRO A 1 94 ? 4.545 29.826 -2.242 1.00 60.22 94 PRO A C 1
ATOM 748 O O . PRO A 1 94 ? 5.015 30.603 -1.413 1.00 60.22 94 PRO A O 1
ATOM 751 N N . ARG A 1 95 ? 5.079 29.651 -3.459 1.00 56.81 95 ARG A N 1
ATOM 752 C CA . ARG A 1 95 ? 6.219 30.414 -3.983 1.00 56.81 95 ARG A CA 1
ATOM 753 C C . ARG A 1 95 ? 5.807 31.875 -4.195 1.00 56.81 95 ARG A C 1
ATOM 755 O O . ARG A 1 95 ? 5.756 32.363 -5.319 1.00 56.81 95 ARG A O 1
ATOM 762 N N . TRP A 1 96 ? 5.513 32.595 -3.120 1.00 61.12 96 TRP A N 1
ATOM 763 C CA . TRP A 1 96 ? 5.357 34.042 -3.093 1.00 61.12 96 TRP A CA 1
ATOM 764 C C . TRP A 1 96 ? 6.751 34.667 -3.085 1.00 61.12 96 TRP A C 1
ATOM 766 O O . TRP A 1 96 ? 7.207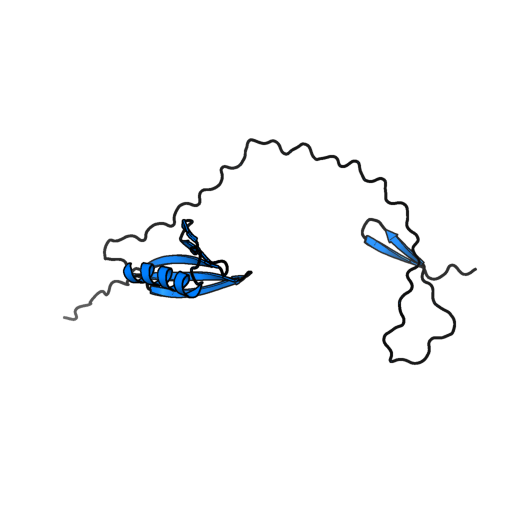 35.200 -2.080 1.00 61.12 96 TRP A O 1
ATOM 776 N N . GLY A 1 97 ? 7.486 34.530 -4.186 1.00 57.47 97 GLY A N 1
ATOM 777 C CA . GLY A 1 97 ? 8.867 35.016 -4.209 1.00 57.47 97 GLY A CA 1
ATOM 778 C C . GLY A 1 97 ? 9.541 35.069 -5.565 1.00 57.47 97 GLY A C 1
ATOM 779 O O . GLY A 1 97 ? 10.562 35.735 -5.697 1.00 57.47 97 GLY A O 1
ATOM 780 N N . THR A 1 98 ? 8.981 34.438 -6.595 1.00 59.72 98 THR A N 1
ATOM 781 C CA . THR A 1 98 ? 9.422 34.710 -7.962 1.00 59.72 98 THR A CA 1
ATOM 782 C C . THR A 1 98 ? 8.306 35.482 -8.646 1.00 59.72 98 THR A C 1
ATOM 784 O O . THR A 1 98 ? 7.236 34.902 -8.850 1.00 59.72 98 THR A O 1
ATOM 787 N N . PRO A 1 99 ? 8.487 36.776 -8.986 1.00 68.94 99 PRO A N 1
ATOM 788 C CA . PRO A 1 99 ? 7.614 37.369 -9.986 1.00 68.94 99 PRO A CA 1
ATOM 789 C C . PRO A 1 99 ? 7.619 36.425 -11.197 1.00 68.94 99 PRO A C 1
ATOM 791 O O . PRO A 1 99 ? 8.683 35.870 -11.512 1.00 68.94 99 PRO A O 1
ATOM 794 N N . PRO A 1 100 ? 6.463 36.178 -11.842 1.00 69.06 100 PRO A N 1
ATOM 795 C CA . PRO A 1 100 ? 6.466 35.421 -13.083 1.00 69.06 100 PRO A CA 1
ATOM 796 C C . PRO A 1 100 ? 7.532 36.048 -13.989 1.00 69.06 100 PRO A C 1
ATOM 798 O O . PRO A 1 100 ? 7.647 37.283 -13.996 1.00 69.06 100 PRO A O 1
ATOM 801 N N . PRO A 1 101 ? 8.349 35.246 -14.701 1.00 67.50 101 PRO A N 1
ATOM 802 C CA . PRO A 1 101 ? 9.227 35.823 -15.706 1.00 67.50 101 PRO A CA 1
ATOM 803 C C . PRO A 1 101 ? 8.364 36.761 -16.556 1.00 67.50 101 PRO A C 1
ATOM 805 O O . PRO A 1 101 ? 7.213 36.398 -16.846 1.00 67.50 101 PRO A O 1
ATOM 808 N N . PRO A 1 102 ? 8.849 37.974 -16.893 1.00 70.81 102 PRO A N 1
ATOM 809 C CA . PRO A 1 102 ? 8.107 38.837 -17.798 1.00 70.81 102 PRO A CA 1
ATOM 810 C C . PRO A 1 102 ? 7.698 37.961 -18.978 1.00 70.81 102 PRO A C 1
ATOM 812 O O . PRO A 1 102 ? 8.540 37.161 -19.413 1.00 70.81 102 PRO A O 1
ATOM 815 N N . PRO A 1 103 ? 6.425 38.016 -19.418 1.00 68.62 103 PRO A N 1
ATOM 816 C CA . PRO A 1 103 ? 5.965 37.158 -20.495 1.00 68.62 103 PRO A CA 1
ATOM 817 C C . PRO A 1 103 ? 7.024 37.235 -21.579 1.00 68.62 103 PRO A C 1
ATOM 819 O O . PRO A 1 103 ? 7.401 38.339 -21.983 1.00 68.62 103 PRO A O 1
ATOM 822 N N . HIS A 1 104 ? 7.596 36.087 -21.956 1.00 61.03 104 HIS A N 1
ATOM 823 C CA . HIS A 1 104 ? 8.424 36.047 -23.142 1.00 61.03 104 HIS A CA 1
ATOM 824 C C . HIS A 1 104 ? 7.507 36.534 -24.247 1.00 61.03 104 HIS A C 1
ATOM 826 O O . HIS A 1 104 ? 6.617 35.816 -24.704 1.00 61.03 104 HIS A O 1
ATOM 832 N N . VAL A 1 105 ? 7.676 37.806 -24.606 1.00 55.06 105 VAL A N 1
ATOM 833 C CA . VAL A 1 105 ? 7.163 38.354 -25.838 1.00 55.06 105 VAL A CA 1
ATOM 834 C C . VAL A 1 105 ? 7.972 37.600 -26.870 1.00 55.06 105 VAL A C 1
ATOM 836 O O . VAL A 1 105 ? 9.051 38.026 -27.276 1.00 55.06 105 VAL A O 1
ATOM 839 N N . HIS A 1 106 ? 7.498 36.405 -27.223 1.00 55.25 106 HIS A N 1
ATOM 840 C CA . HIS A 1 106 ? 7.827 35.852 -28.511 1.00 55.25 106 HIS A CA 1
ATOM 841 C C . HIS A 1 106 ? 7.507 36.997 -29.468 1.00 55.25 106 HIS A C 1
ATOM 843 O O . HIS A 1 106 ? 6.364 37.478 -29.438 1.00 55.25 106 HIS A O 1
ATOM 849 N N . PRO A 1 107 ? 8.487 37.519 -30.231 1.00 62.94 107 PRO A N 1
ATOM 850 C CA . PRO A 1 107 ? 8.122 38.362 -31.349 1.00 62.94 107 PRO A CA 1
ATOM 851 C C . PRO A 1 107 ? 7.051 37.569 -32.081 1.00 62.94 107 PRO A C 1
ATOM 853 O O . PRO A 1 107 ? 7.255 36.378 -32.342 1.00 62.94 107 PRO A O 1
ATOM 856 N N . PHE A 1 108 ? 5.877 38.184 -32.258 1.00 51.62 108 PHE A N 1
ATOM 857 C CA . PHE A 1 108 ? 4.808 37.580 -33.037 1.00 51.62 108 PHE A CA 1
ATOM 858 C C . PHE A 1 108 ? 5.493 36.984 -34.265 1.00 51.62 108 PHE A C 1
ATOM 860 O O . PHE A 1 108 ? 6.227 37.730 -34.930 1.00 51.62 108 PHE A O 1
ATOM 867 N N . PRO A 1 109 ? 5.364 35.667 -34.528 1.00 58.94 109 PRO A N 1
ATOM 868 C CA . PRO A 1 109 ? 5.843 35.165 -35.798 1.00 58.94 109 PRO A CA 1
ATOM 869 C C . PRO A 1 109 ? 5.210 36.081 -36.849 1.00 58.94 109 PRO A C 1
ATOM 871 O O . PRO A 1 109 ? 4.023 36.416 -36.701 1.00 58.94 109 PRO A O 1
ATOM 874 N N . PRO A 1 110 ? 5.980 36.578 -37.836 1.00 59.38 110 PRO A N 1
ATOM 875 C CA . PRO A 1 110 ? 5.363 37.314 -38.926 1.00 59.38 110 PRO A CA 1
ATOM 876 C C . PRO A 1 110 ? 4.176 36.470 -39.398 1.00 59.38 110 PRO A C 1
ATOM 878 O O . PRO A 1 110 ? 4.312 35.238 -39.426 1.00 59.38 110 PRO A O 1
ATOM 881 N N . PRO A 1 111 ? 3.002 37.082 -39.649 1.00 57.72 111 PRO A N 1
ATOM 882 C CA . PRO A 1 111 ? 1.831 36.323 -40.057 1.00 57.72 111 PRO A CA 1
ATOM 883 C C . PRO A 1 111 ? 2.272 35.374 -41.163 1.00 57.72 111 PRO A C 1
ATOM 885 O O . PRO A 1 111 ? 2.947 35.809 -42.102 1.00 57.72 111 PRO A O 1
ATOM 888 N N . ALA A 1 112 ? 1.994 34.079 -40.977 1.00 56.22 112 ALA A N 1
ATOM 889 C CA . ALA A 1 112 ? 2.367 33.081 -41.963 1.00 56.22 112 ALA A CA 1
ATOM 890 C C . ALA A 1 112 ? 1.891 33.598 -43.328 1.00 56.22 112 ALA A C 1
ATOM 892 O O . ALA A 1 112 ? 0.748 34.069 -43.415 1.00 56.22 112 ALA A O 1
ATOM 893 N N . PRO A 1 113 ? 2.752 33.603 -44.360 1.00 59.62 113 PRO A N 1
ATOM 894 C CA . PRO A 1 113 ? 2.298 33.990 -45.680 1.00 59.62 113 PRO A CA 1
ATOM 895 C C . PRO A 1 113 ? 1.101 33.112 -46.032 1.00 59.62 113 PRO A C 1
ATOM 897 O O . PRO A 1 113 ? 1.054 31.934 -45.679 1.00 59.62 113 PRO A O 1
ATOM 900 N N . PHE A 1 114 ? 0.112 33.720 -46.674 1.00 46.44 114 PHE A N 1
ATOM 901 C CA . PHE A 1 114 ? -1.045 33.006 -47.177 1.00 46.44 114 PHE A CA 1
ATOM 902 C C . PHE A 1 114 ? -0.565 31.834 -48.043 1.00 46.44 114 PHE A C 1
ATOM 904 O O . PHE A 1 114 ? 0.149 32.048 -49.021 1.00 46.44 114 PHE A O 1
ATOM 911 N N . VAL A 1 115 ? -0.895 30.606 -47.642 1.00 53.41 115 VAL A N 1
ATOM 912 C CA . VAL A 1 115 ? -0.566 29.407 -48.413 1.00 53.41 115 VAL A CA 1
ATOM 913 C C . VAL A 1 115 ? -1.821 29.017 -49.182 1.00 53.41 115 VAL A C 1
ATOM 915 O O . VAL A 1 115 ? -2.766 28.480 -48.607 1.00 53.41 115 VAL A O 1
ATOM 918 N N . GLU A 1 116 ? -1.843 29.333 -50.476 1.00 45.88 116 GLU A N 1
ATOM 919 C CA . GLU A 1 116 ? -2.756 28.695 -51.425 1.00 45.88 116 GLU A CA 1
ATOM 920 C C . GLU A 1 116 ? -2.191 27.308 -51.728 1.00 45.88 116 GLU A C 1
ATOM 922 O O . GLU A 1 116 ? -1.146 27.181 -52.366 1.00 45.88 116 GLU A O 1
ATOM 927 N N . GLU A 1 117 ? -2.841 26.264 -51.223 1.00 50.53 117 GLU A N 1
ATOM 928 C CA . GLU A 1 117 ? -2.423 24.882 -51.441 1.00 50.53 117 GLU A CA 1
ATOM 929 C C . GLU A 1 117 ? -3.530 24.117 -52.163 1.00 50.53 117 GLU A C 1
ATOM 931 O O . GLU A 1 117 ? -4.687 24.109 -51.741 1.00 50.53 117 GLU A O 1
ATOM 936 N N . TRP A 1 118 ? -3.162 23.454 -53.257 1.00 47.38 118 TRP A N 1
ATOM 937 C CA . TRP A 1 118 ? -4.028 22.498 -53.932 1.00 47.38 118 TRP A CA 1
ATOM 938 C C . TRP A 1 118 ? -4.106 21.222 -53.099 1.00 47.38 118 TRP A C 1
ATOM 940 O O . TRP A 1 118 ? -3.113 20.510 -52.960 1.00 47.38 118 TRP A O 1
ATOM 950 N N . VAL A 1 119 ? -5.287 20.904 -52.577 1.00 54.69 119 VAL A N 1
ATOM 951 C CA . VAL A 1 119 ? -5.535 19.613 -51.929 1.00 54.69 119 VAL A CA 1
ATOM 952 C C . VAL A 1 119 ? -6.204 18.691 -52.945 1.00 54.69 119 VAL A C 1
ATOM 954 O O . VAL A 1 119 ? -7.380 18.855 -53.260 1.00 54.69 119 VAL A O 1
ATOM 957 N N . GLU A 1 120 ? -5.460 17.716 -53.473 1.00 48.53 120 GLU A N 1
ATOM 958 C CA . GLU A 1 120 ? -6.065 16.589 -54.189 1.00 48.53 120 GLU A CA 1
ATOM 959 C C . GLU A 1 120 ? -6.687 15.639 -53.158 1.00 48.53 120 GLU A C 1
ATOM 961 O O . GLU A 1 120 ? -5.974 14.944 -52.429 1.00 48.53 120 GLU A O 1
ATOM 966 N N . GLU A 1 121 ? -8.019 15.578 -53.085 1.00 50.22 121 GLU A N 1
ATOM 967 C CA . GLU A 1 121 ? -8.662 14.472 -52.380 1.00 50.22 121 GLU A CA 1
ATOM 968 C C . GLU A 1 121 ? -8.409 13.171 -53.152 1.00 50.22 121 GLU A C 1
ATOM 970 O O . GLU A 1 121 ? -8.712 13.048 -54.343 1.00 50.22 121 GLU A O 1
ATOM 975 N N . GLY A 1 122 ? -7.812 12.193 -52.466 1.00 50.97 122 GLY A N 1
ATOM 976 C CA . GLY A 1 122 ? -7.615 10.853 -53.006 1.00 50.97 122 GLY A CA 1
ATOM 977 C C . GLY A 1 122 ? -8.948 10.213 -53.418 1.00 50.97 122 GLY A C 1
ATOM 978 O O . GLY A 1 122 ? -10.002 10.574 -52.890 1.00 50.97 122 GLY A O 1
ATOM 979 N N . PRO A 1 123 ? -8.933 9.255 -54.363 1.00 52.25 123 PRO A N 1
ATOM 980 C CA . PRO A 1 123 ? -10.160 8.665 -54.880 1.00 52.25 123 PRO A CA 1
ATOM 981 C C . PRO A 1 123 ? -10.991 8.039 -53.747 1.00 52.25 123 PRO A C 1
ATOM 983 O O . PRO A 1 123 ? -10.420 7.453 -52.821 1.00 52.25 123 PRO A O 1
ATOM 986 N N . PRO A 1 124 ? -12.333 8.114 -53.816 1.00 49.38 124 PRO A N 1
ATOM 987 C CA . PRO A 1 124 ? -13.186 7.524 -52.796 1.00 49.38 124 PRO A CA 1
ATOM 988 C C . PRO A 1 124 ? -12.957 6.006 -52.715 1.00 49.38 124 PRO A C 1
ATOM 990 O O . PRO A 1 124 ? -12.628 5.376 -53.729 1.00 49.38 124 PRO A O 1
ATOM 993 N N . PRO A 1 125 ? -13.158 5.388 -51.535 1.00 45.62 125 PRO A N 1
ATOM 994 C CA . PRO A 1 125 ? -12.993 3.952 -51.371 1.00 45.62 125 PRO A CA 1
ATOM 995 C C . PRO A 1 125 ? -13.854 3.190 -52.385 1.00 45.62 125 PRO A C 1
ATOM 997 O O . PRO A 1 125 ? -15.053 3.431 -52.545 1.00 45.62 125 PRO A O 1
ATOM 1000 N N . SER A 1 126 ? -13.185 2.285 -53.096 1.00 54.00 126 SER A N 1
ATOM 1001 C CA . SER A 1 126 ? -13.694 1.469 -54.195 1.00 54.00 126 SER A CA 1
ATOM 1002 C C . SER A 1 126 ? -15.037 0.819 -53.867 1.00 54.00 126 SER A C 1
ATOM 1004 O O . SER A 1 126 ? -15.118 -0.050 -53.000 1.00 54.00 126 SER A O 1
ATOM 1006 N N . GLY A 1 127 ? -16.084 1.205 -54.596 1.00 51.88 127 GLY A N 1
ATOM 1007 C CA . GLY A 1 127 ? -17.401 0.591 -54.425 1.00 51.88 127 GLY A CA 1
ATOM 1008 C C . GLY A 1 127 ? -18.568 1.260 -55.148 1.00 51.88 127 GLY A C 1
ATOM 1009 O O . GLY A 1 127 ? -19.661 0.701 -55.152 1.00 51.88 127 GLY A O 1
ATOM 1010 N N . ARG A 1 128 ? -18.383 2.424 -55.785 1.00 42.50 128 ARG A N 1
ATOM 1011 C CA . ARG A 1 128 ? -19.417 3.037 -56.633 1.00 42.50 128 ARG A CA 1
ATOM 1012 C C . ARG A 1 128 ? -18.846 3.446 -57.988 1.00 42.50 128 ARG A C 1
ATOM 1014 O O . ARG A 1 128 ? -17.727 3.937 -58.084 1.00 42.50 128 ARG A O 1
ATOM 1021 N N . SER A 1 129 ? -19.622 3.135 -59.019 1.00 46.66 129 SER A N 1
ATOM 1022 C CA . SER A 1 129 ? -19.318 3.239 -60.445 1.00 46.66 129 SER A CA 1
ATOM 1023 C C . SER A 1 129 ? -18.790 4.616 -60.872 1.00 46.66 129 SER A C 1
ATOM 1025 O O . SER A 1 129 ? -19.244 5.627 -60.353 1.00 46.66 129 SER A O 1
ATOM 1027 N N . ARG A 1 130 ? -17.842 4.586 -61.829 1.00 43.16 130 ARG A N 1
ATOM 1028 C CA . ARG A 1 130 ? -17.152 5.675 -62.566 1.00 43.16 130 ARG A CA 1
ATOM 1029 C C . ARG A 1 130 ? -17.547 7.132 -62.229 1.00 43.16 130 ARG A C 1
ATOM 1031 O O . ARG A 1 130 ? -18.706 7.486 -62.439 1.00 43.16 130 ARG A O 1
ATOM 1038 N N . PRO A 1 131 ? -16.585 8.014 -61.889 1.00 45.09 131 PRO A N 1
ATOM 1039 C CA . PRO A 1 131 ? -16.836 9.452 -61.894 1.00 45.09 131 PRO A CA 1
ATOM 1040 C C . PRO A 1 131 ? -16.917 9.997 -63.341 1.00 45.09 131 PRO A C 1
ATOM 1042 O O . PRO A 1 131 ? -16.343 9.387 -64.253 1.00 45.09 131 PRO A O 1
ATOM 1045 N N . PRO A 1 132 ? -17.626 11.119 -63.576 1.00 47.91 132 PRO A N 1
ATOM 1046 C CA . PRO A 1 132 ? -17.590 11.843 -64.849 1.00 47.91 132 PRO A CA 1
ATOM 1047 C C . PRO A 1 132 ? -16.199 12.478 -65.076 1.00 47.91 132 PRO A C 1
ATOM 1049 O O . PRO A 1 132 ? -15.415 12.563 -64.129 1.00 47.91 132 PRO A O 1
ATOM 1052 N N . PRO A 1 133 ? -15.853 12.892 -66.312 1.00 45.25 133 PRO A N 1
ATOM 1053 C CA . PRO A 1 133 ? -14.482 13.270 -66.675 1.00 45.25 133 PRO A CA 1
ATOM 1054 C C . PRO A 1 133 ? -13.995 14.610 -66.100 1.00 45.25 133 PRO A C 1
ATOM 1056 O O . PRO A 1 133 ? -12.825 14.939 -66.280 1.00 45.25 133 PRO A O 1
ATOM 1059 N N . ASP A 1 134 ? -14.826 15.338 -65.359 1.00 48.53 134 ASP A N 1
ATOM 1060 C CA . ASP A 1 134 ? -14.472 16.658 -64.850 1.00 48.53 134 ASP A CA 1
ATOM 1061 C C . ASP A 1 134 ? -14.164 16.575 -63.348 1.00 48.53 134 ASP A C 1
ATOM 1063 O O . ASP A 1 134 ? -15.044 16.422 -62.499 1.00 48.53 134 ASP A O 1
ATOM 1067 N N . ARG A 1 135 ? -12.864 16.617 -63.029 1.00 50.75 135 ARG A N 1
ATOM 1068 C CA . ARG A 1 135 ? -12.335 16.802 -61.671 1.00 50.75 135 ARG A CA 1
ATOM 1069 C C . ARG A 1 135 ? -12.922 18.095 -61.093 1.00 50.75 135 ARG A C 1
ATOM 1071 O O . ARG A 1 135 ? -12.546 19.173 -61.536 1.00 50.75 135 ARG A O 1
ATOM 1078 N N . LEU A 1 136 ? -13.786 17.989 -60.083 1.00 50.97 136 LEU A N 1
ATOM 1079 C CA . LEU A 1 136 ? -14.183 19.127 -59.248 1.00 50.97 136 LEU A CA 1
ATOM 1080 C C . LEU A 1 136 ? -12.996 19.516 -58.363 1.00 50.97 136 LEU A C 1
ATOM 1082 O O . LEU A 1 136 ? -12.811 18.978 -57.271 1.00 50.97 136 LEU A O 1
ATOM 1086 N N . LEU A 1 137 ? -12.159 20.411 -58.874 1.00 49.19 137 LEU A N 1
ATOM 1087 C CA . LEU A 1 137 ? -11.212 21.155 -58.063 1.00 49.19 137 LEU A CA 1
ATOM 1088 C C . LEU A 1 137 ? -12.018 22.138 -57.207 1.00 49.19 137 LEU A C 1
ATOM 1090 O O . LEU A 1 137 ? -12.845 22.877 -57.728 1.00 49.19 137 LEU A O 1
ATOM 1094 N N . ARG A 1 138 ? -11.823 22.114 -55.887 1.00 57.72 138 ARG A N 1
ATOM 1095 C CA . ARG A 1 138 ? -12.510 23.027 -54.966 1.00 57.72 138 ARG A CA 1
ATOM 1096 C C . ARG A 1 138 ? -11.522 24.038 -54.420 1.00 57.72 138 ARG A C 1
ATOM 1098 O O . ARG A 1 138 ? -10.418 23.667 -54.020 1.00 57.72 138 ARG A O 1
ATOM 1105 N N . TRP A 1 139 ? -11.921 25.305 -54.385 1.00 53.81 139 TRP A N 1
ATOM 1106 C CA . TRP A 1 139 ? -11.097 26.360 -53.814 1.00 53.81 139 TRP A CA 1
ATOM 1107 C C . TRP A 1 139 ? -11.371 26.441 -52.316 1.00 53.81 139 TRP A C 1
ATOM 1109 O O . TRP A 1 139 ? -12.485 26.748 -51.891 1.00 53.81 139 TRP A O 1
ATOM 1119 N N . ILE A 1 140 ? -10.359 26.143 -51.502 1.00 63.50 140 ILE A N 1
ATOM 1120 C CA . ILE A 1 140 ? -10.491 26.159 -50.046 1.00 63.50 140 ILE A CA 1
ATOM 1121 C C . ILE A 1 140 ? -9.523 27.180 -49.466 1.00 63.50 140 ILE A C 1
ATOM 1123 O O . ILE A 1 140 ? -8.306 27.049 -49.589 1.00 63.50 140 ILE A O 1
ATOM 1127 N N . ARG A 1 141 ? -10.067 28.172 -48.762 1.00 60.00 141 ARG A N 1
ATOM 1128 C CA . ARG A 1 141 ? -9.298 29.128 -47.970 1.00 60.00 141 ARG A CA 1
ATOM 1129 C C . ARG A 1 141 ? -9.335 28.711 -46.502 1.00 60.00 141 ARG A C 1
ATOM 1131 O O . ARG A 1 141 ? -10.388 28.710 -45.867 1.00 60.00 141 ARG A O 1
ATOM 1138 N N . ARG A 1 142 ? -8.172 28.383 -45.933 1.00 66.94 142 ARG A N 1
ATOM 1139 C CA . ARG A 1 142 ? -8.021 28.153 -44.487 1.00 66.94 142 ARG A CA 1
ATOM 1140 C C . ARG A 1 142 ? -7.547 29.421 -43.798 1.00 66.94 142 ARG A C 1
ATOM 1142 O O . ARG A 1 142 ? -6.512 29.981 -44.151 1.00 66.94 142 ARG A O 1
ATOM 1149 N N . HIS A 1 143 ? -8.296 29.854 -42.794 1.00 60.19 143 HIS A N 1
ATOM 1150 C CA . HIS A 1 143 ? -7.951 31.015 -41.988 1.00 60.19 143 HIS A CA 1
ATOM 1151 C C . HIS A 1 143 ? -7.072 30.623 -40.785 1.00 60.19 143 HIS A C 1
ATOM 1153 O O . HIS A 1 143 ? -7.167 29.498 -40.288 1.00 60.19 143 HIS A O 1
ATOM 1159 N N . PRO A 1 144 ? -6.252 31.551 -40.252 1.00 50.12 144 PRO A N 1
ATOM 1160 C CA . PRO A 1 144 ? -5.354 31.289 -39.118 1.00 50.12 144 PRO A CA 1
ATOM 1161 C C . PRO A 1 144 ? -6.052 30.839 -37.824 1.00 50.12 144 PRO A C 1
ATOM 1163 O O . PRO A 1 144 ? -5.426 30.249 -36.952 1.00 50.12 144 PRO A O 1
ATOM 1166 N N . ASN A 1 145 ? -7.348 31.119 -37.690 1.00 58.91 145 ASN A N 1
ATOM 1167 C CA . ASN A 1 145 ? -8.193 30.695 -36.570 1.00 58.91 145 ASN A CA 1
ATOM 1168 C C . ASN A 1 145 ? -8.757 29.266 -36.741 1.00 58.91 145 ASN A C 1
ATOM 1170 O O . ASN A 1 145 ? -9.554 28.828 -35.914 1.00 58.91 145 ASN A O 1
ATOM 1174 N N . GLY A 1 146 ? -8.384 28.560 -37.812 1.00 62.47 146 GLY A N 1
ATOM 1175 C CA . GLY A 1 146 ? -8.832 27.203 -38.117 1.00 62.47 146 GLY A CA 1
ATOM 1176 C C . GLY A 1 146 ? -10.153 27.112 -38.883 1.00 62.47 146 GLY A C 1
ATOM 1177 O O . GLY A 1 146 ? -10.568 25.999 -39.205 1.00 62.47 146 GLY A O 1
ATOM 1178 N N . SER A 1 147 ? -10.813 28.231 -39.207 1.00 61.62 147 SER A N 1
ATOM 1179 C CA . SER A 1 147 ? -12.017 28.192 -40.040 1.00 61.62 147 SER A CA 1
ATOM 1180 C C . SER A 1 147 ? -11.675 27.942 -41.506 1.00 61.62 147 SER A C 1
ATOM 1182 O O . SER A 1 147 ? -10.649 28.397 -42.016 1.00 61.62 147 SER A O 1
ATOM 1184 N N . ILE A 1 148 ? -12.564 27.222 -42.182 1.00 67.06 148 ILE A N 1
ATOM 1185 C CA . ILE A 1 148 ? -12.439 26.852 -43.588 1.00 67.06 148 ILE A CA 1
ATOM 1186 C C . ILE A 1 148 ? -13.564 27.549 -44.346 1.00 67.06 148 ILE A C 1
ATOM 1188 O O . ILE A 1 148 ? -14.725 27.418 -43.965 1.00 67.06 148 ILE A O 1
ATOM 1192 N N . GLU A 1 149 ? -13.212 28.286 -45.392 1.00 65.19 149 GLU A N 1
ATOM 1193 C CA . GLU A 1 149 ? -14.153 28.871 -46.342 1.00 65.19 149 GLU A CA 1
ATOM 1194 C C . GLU A 1 149 ? -13.973 28.169 -47.692 1.00 65.19 149 GLU A C 1
ATOM 1196 O O . GLU A 1 149 ? -12.850 28.029 -48.183 1.00 65.19 149 GLU A O 1
ATOM 1201 N N . GLU A 1 150 ? -15.072 27.685 -48.261 1.00 70.38 150 GLU A N 1
ATOM 1202 C CA . GLU A 1 150 ? -15.092 26.869 -49.474 1.00 70.38 150 GLU A CA 1
ATOM 1203 C C . GLU A 1 150 ? -15.872 27.595 -50.569 1.00 70.38 150 GLU A C 1
ATOM 1205 O O . GLU A 1 150 ? -16.953 28.130 -50.316 1.00 70.38 150 GLU A O 1
ATOM 1210 N N . TRP A 1 151 ? -15.313 27.608 -51.776 1.00 59.50 151 TRP A N 1
ATOM 1211 C CA . TRP A 1 151 ? -15.912 28.217 -52.957 1.00 59.50 151 TRP A CA 1
ATOM 1212 C C . TRP A 1 151 ? -15.973 27.177 -54.079 1.00 59.50 151 TRP A C 1
ATOM 1214 O O . TRP A 1 151 ? -14.977 26.501 -54.357 1.00 59.50 151 TRP A O 1
ATOM 1224 N N . ASP A 1 152 ? -17.131 27.063 -54.730 1.00 57.69 152 ASP A N 1
ATOM 1225 C CA . ASP A 1 152 ? -17.235 26.369 -56.015 1.00 57.69 152 ASP A CA 1
ATOM 1226 C C . ASP A 1 152 ? -16.736 27.318 -57.124 1.00 57.69 152 ASP A C 1
ATOM 1228 O O . ASP A 1 152 ? -16.929 28.532 -57.017 1.00 57.69 152 ASP A O 1
ATOM 1232 N N . ASP A 1 153 ? -16.058 26.758 -58.136 1.00 55.47 153 ASP A N 1
ATOM 1233 C CA . ASP A 1 153 ? -15.335 27.458 -59.213 1.00 55.47 153 ASP A CA 1
ATOM 1234 C C . ASP A 1 153 ? -15.927 28.833 -59.588 1.00 55.47 153 ASP A C 1
ATOM 1236 O O . ASP A 1 153 ? -17.118 28.917 -59.922 1.00 55.47 153 ASP A O 1
ATOM 1240 N N . PRO A 1 154 ? -15.124 29.916 -59.644 1.00 48.53 154 PRO A N 1
ATOM 1241 C CA . PRO A 1 154 ? -15.542 31.071 -60.413 1.00 48.53 154 PRO A CA 1
ATOM 1242 C C . PRO A 1 154 ? -15.624 30.622 -61.877 1.00 48.53 154 PRO A C 1
ATOM 1244 O O . PRO A 1 154 ? -14.611 30.331 -62.510 1.00 48.53 154 PRO A O 1
ATOM 1247 N N . ALA A 1 155 ? -16.850 30.517 -62.393 1.00 49.91 155 ALA A N 1
ATOM 1248 C CA . ALA A 1 155 ? -17.113 30.351 -63.818 1.00 49.91 155 ALA A CA 1
ATOM 1249 C C . ALA A 1 155 ? -16.253 31.350 -64.635 1.00 49.91 155 ALA A C 1
ATOM 1251 O O . ALA A 1 155 ? -16.004 32.453 -64.141 1.00 49.91 155 ALA A O 1
ATOM 1252 N N . PRO A 1 156 ? -15.787 30.953 -65.836 1.00 56.62 156 PRO A N 1
ATOM 1253 C CA . PRO A 1 156 ? -14.597 31.499 -66.500 1.00 56.62 156 PRO A CA 1
ATOM 1254 C C . PRO A 1 156 ? -14.614 33.006 -66.775 1.00 56.62 156 PRO A C 1
ATOM 1256 O O . PRO A 1 156 ? -15.708 33.562 -67.030 1.00 56.62 156 PRO A O 1
#